Protein AF-A0A4R0J6I8-F1 (afdb_monomer_lite)

Radius of gyration: 12.88 Å; chains: 1; bounding box: 39×32×27 Å

Sequence (61 aa):
MAGIRLCSPAINCPNALELAAFYAEITDGRIACSDDVWATVDGPGGRVDFQNDPAYVPPTQ

Organism: NCBI:txid1572659

Foldseek 3Di:
DDDDDDDAEEAEDQAFVVVLVVCCVVQVWDFPDDDPFKTWTQHPVGIYIYGNDPPDDDDDD

Secondary structure (DSSP, 8-state):
---------EEEES-HHHHHHHHHHHHT-EEEEE-SSEEEEEETTEEEEEEE-TT--PPP-

Structure (mmCIF, N/CA/C/O backbone):
data_AF-A0A4R0J6I8-F1
#
_entry.id   AF-A0A4R0J6I8-F1
#
loop_
_atom_site.group_PDB
_atom_site.id
_atom_site.type_symbol
_atom_site.label_atom_id
_atom_site.label_alt_id
_atom_site.label_comp_id
_atom_site.label_asym_id
_atom_site.label_entity_id
_atom_site.label_seq_id
_atom_site.pdbx_PDB_ins_code
_atom_site.Cartn_x
_atom_site.Cartn_y
_atom_site.Cartn_z
_atom_site.occupancy
_atom_site.B_iso_or_equiv
_atom_site.auth_seq_id
_atom_site.auth_comp_id
_atom_site.auth_asym_id
_atom_site.auth_atom_id
_atom_site.pdbx_PDB_model_num
ATOM 1 N N . MET A 1 1 ? -31.016 -7.750 -4.105 1.00 47.38 1 MET A N 1
ATOM 2 C CA . MET A 1 1 ? -29.785 -8.525 -4.374 1.00 47.38 1 MET A CA 1
ATOM 3 C C . MET A 1 1 ? -28.609 -7.574 -4.265 1.00 47.38 1 MET A C 1
ATOM 5 O O . MET A 1 1 ? -28.609 -6.586 -4.987 1.00 47.38 1 MET A O 1
ATOM 9 N N . ALA A 1 2 ? -27.667 -7.801 -3.349 1.00 67.56 2 ALA A N 1
ATOM 10 C CA . ALA A 1 2 ? -26.448 -6.993 -3.295 1.00 67.56 2 ALA A CA 1
ATOM 11 C C . ALA A 1 2 ? -25.465 -7.510 -4.360 1.00 67.56 2 ALA A C 1
ATOM 13 O O . ALA A 1 2 ? -25.108 -8.685 -4.339 1.00 67.56 2 ALA A O 1
ATOM 14 N N . GLY A 1 3 ? -25.122 -6.652 -5.327 1.00 76.88 3 GLY A N 1
ATOM 15 C CA . GLY A 1 3 ? -24.136 -6.915 -6.381 1.00 76.88 3 GLY A CA 1
ATOM 16 C C . GLY A 1 3 ? -22.688 -6.723 -5.909 1.00 76.88 3 GLY A C 1
ATOM 17 O O . GLY A 1 3 ? -22.435 -6.585 -4.714 1.00 76.88 3 GLY A O 1
ATOM 18 N N . ILE A 1 4 ? -21.743 -6.711 -6.858 1.00 70.75 4 ILE A N 1
ATOM 19 C CA . ILE A 1 4 ? -20.294 -6.595 -6.603 1.00 70.75 4 ILE A CA 1
ATOM 20 C C 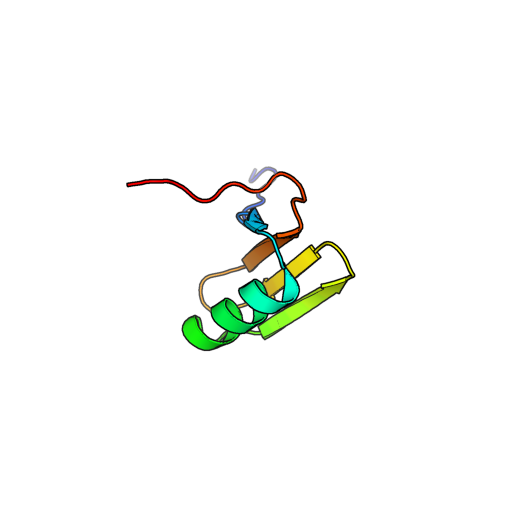. ILE A 1 4 ? -19.986 -5.380 -5.721 1.00 70.75 4 ILE A C 1
ATOM 22 O O . ILE A 1 4 ? -20.448 -4.272 -6.000 1.00 70.75 4 ILE A O 1
ATOM 26 N N . ARG A 1 5 ? -19.148 -5.575 -4.696 1.00 75.75 5 ARG A N 1
ATOM 27 C CA . ARG A 1 5 ? -18.613 -4.477 -3.887 1.00 75.75 5 ARG A CA 1
ATOM 28 C C . ARG A 1 5 ? -17.127 -4.686 -3.621 1.00 75.75 5 ARG A C 1
ATOM 30 O O . ARG A 1 5 ? -16.746 -5.639 -2.952 1.00 75.75 5 ARG A O 1
ATOM 37 N N . LEU A 1 6 ? -16.314 -3.778 -4.149 1.00 75.56 6 LEU A N 1
ATOM 38 C CA . LEU A 1 6 ? -14.873 -3.689 -3.928 1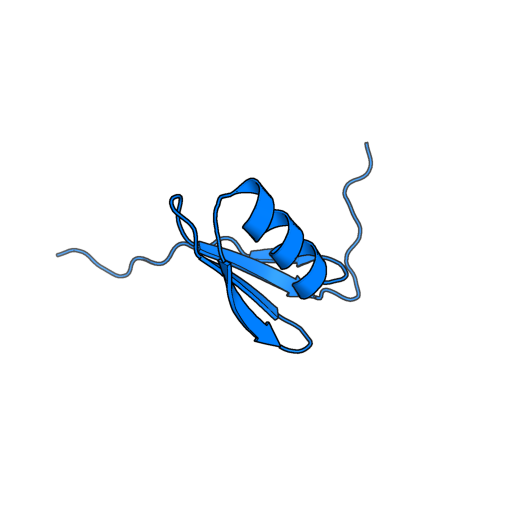.00 75.56 6 LEU A CA 1
ATOM 39 C C . LEU A 1 6 ? -14.563 -2.264 -3.480 1.00 75.56 6 LEU A C 1
ATOM 41 O O . LEU A 1 6 ? -15.153 -1.321 -4.004 1.00 75.56 6 LEU A O 1
ATOM 45 N N . CYS A 1 7 ? -13.662 -2.104 -2.518 1.00 72.31 7 CYS A N 1
ATOM 46 C CA . CYS A 1 7 ? -13.165 -0.792 -2.121 1.00 72.31 7 CYS A CA 1
ATOM 47 C C . CYS A 1 7 ? -11.869 -0.953 -1.320 1.00 72.31 7 CYS A C 1
ATOM 49 O O . CYS A 1 7 ? -11.911 -1.313 -0.147 1.00 72.31 7 CYS A O 1
ATOM 51 N N . SER A 1 8 ? -10.747 -0.668 -1.976 1.00 87.69 8 SER A N 1
ATOM 52 C CA . SER A 1 8 ? -9.445 -0.373 -1.376 1.00 87.69 8 SER A CA 1
ATOM 53 C C . SER A 1 8 ? -8.781 0.655 -2.297 1.00 87.69 8 SER A C 1
ATOM 55 O O . SER A 1 8 ? -8.643 0.366 -3.490 1.00 87.69 8 SER A O 1
ATOM 57 N N . PRO A 1 9 ? -8.482 1.881 -1.837 1.00 94.44 9 PRO A N 1
ATOM 58 C CA . PRO A 1 9 ? -7.742 2.834 -2.650 1.00 94.44 9 PRO A CA 1
ATOM 59 C C . PRO A 1 9 ? -6.311 2.331 -2.867 1.00 94.44 9 PRO A C 1
ATOM 61 O O . PRO A 1 9 ? -5.687 1.831 -1.934 1.00 94.44 9 PRO A O 1
ATOM 64 N N . ALA A 1 10 ? -5.799 2.503 -4.085 1.00 96.06 10 ALA A N 1
ATOM 65 C CA . ALA A 1 10 ? -4.392 2.295 -4.405 1.00 96.06 10 ALA A CA 1
ATOM 66 C C . ALA A 1 10 ? -3.698 3.654 -4.553 1.00 96.06 10 ALA A C 1
ATOM 68 O O . ALA A 1 10 ? -4.180 4.519 -5.288 1.00 96.06 10 ALA A O 1
ATOM 69 N N . ILE A 1 11 ? -2.596 3.847 -3.831 1.00 95.75 11 ILE A N 1
ATOM 70 C CA . ILE A 1 11 ? -1.804 5.077 -3.827 1.00 95.75 11 ILE A CA 1
ATOM 71 C C . ILE A 1 11 ? -0.500 4.818 -4.585 1.00 95.75 11 ILE A C 1
ATOM 73 O O . ILE A 1 11 ? 0.298 3.972 -4.180 1.00 95.75 11 ILE A O 1
ATOM 77 N N . ASN A 1 12 ? -0.271 5.568 -5.663 1.00 96.88 12 ASN A N 1
ATOM 78 C CA . ASN A 1 12 ? 1.005 5.540 -6.377 1.00 96.88 12 ASN A CA 1
ATOM 79 C C . ASN A 1 12 ? 2.077 6.248 -5.547 1.00 96.88 12 ASN A C 1
ATOM 81 O O . ASN A 1 12 ? 1.826 7.305 -4.964 1.00 96.88 12 ASN A O 1
ATOM 85 N N . CYS A 1 13 ? 3.272 5.675 -5.502 1.00 96.81 13 CYS A N 1
ATOM 86 C CA . CYS A 1 13 ? 4.402 6.207 -4.755 1.00 96.81 13 CYS A CA 1
ATOM 87 C C . CYS A 1 13 ? 5.731 5.708 -5.353 1.00 96.81 13 CYS A C 1
ATOM 89 O O . CYS A 1 13 ? 5.733 4.792 -6.176 1.00 96.81 13 CYS A O 1
ATOM 91 N N . PRO A 1 14 ? 6.883 6.288 -4.964 1.00 96.50 14 PRO A N 1
ATOM 92 C CA . PRO A 1 14 ? 8.180 5.806 -5.440 1.00 96.50 14 PRO A CA 1
ATOM 93 C C . PRO A 1 14 ? 8.621 4.501 -4.752 1.00 96.50 14 PRO A C 1
ATOM 95 O O . PRO A 1 14 ? 9.455 3.785 -5.298 1.00 96.50 14 PRO A O 1
ATOM 98 N N . ASN A 1 15 ? 8.092 4.211 -3.555 1.00 97.12 15 ASN A N 1
ATOM 99 C CA . ASN A 1 15 ? 8.385 3.006 -2.779 1.00 97.12 15 ASN A CA 1
ATOM 100 C C . ASN A 1 15 ? 7.145 2.544 -1.987 1.00 97.12 15 ASN A C 1
ATOM 102 O O . ASN A 1 15 ? 6.757 3.151 -0.984 1.00 97.12 15 ASN A O 1
ATOM 106 N N . ALA A 1 16 ? 6.527 1.459 -2.444 1.00 98.31 16 ALA A N 1
ATOM 107 C CA . ALA A 1 16 ? 5.295 0.888 -1.927 1.00 98.31 16 ALA A CA 1
ATOM 108 C C . ALA A 1 16 ? 5.491 0.294 -0.539 1.00 98.31 16 ALA A C 1
ATOM 110 O O . ALA A 1 16 ? 4.664 0.525 0.338 1.00 98.31 16 ALA A O 1
ATOM 111 N N . LEU A 1 17 ? 6.595 -0.424 -0.313 1.00 98.44 17 LEU A N 1
ATOM 112 C CA . LEU A 1 17 ? 6.871 -1.050 0.977 1.00 98.44 17 LEU A CA 1
ATOM 113 C C . LEU A 1 17 ? 7.143 -0.004 2.062 1.00 98.44 17 LEU A C 1
ATOM 115 O O . LEU A 1 17 ? 6.630 -0.126 3.172 1.00 98.44 17 LEU A O 1
ATOM 119 N N . GLU A 1 18 ? 7.915 1.034 1.740 1.00 98.06 18 GLU A N 1
ATOM 120 C CA . GLU A 1 18 ? 8.214 2.122 2.675 1.00 98.06 18 GLU A CA 1
ATOM 121 C C . GLU A 1 18 ? 6.948 2.897 3.055 1.00 98.06 18 GLU A C 1
ATOM 123 O O . GLU A 1 18 ? 6.682 3.116 4.239 1.00 98.06 18 GLU A O 1
ATOM 128 N N . LEU A 1 19 ? 6.110 3.240 2.069 1.00 97.81 19 LEU A N 1
ATOM 129 C CA . LEU A 1 19 ? 4.853 3.932 2.340 1.00 97.81 19 LEU A CA 1
ATOM 130 C C . LEU A 1 19 ? 3.857 3.036 3.094 1.00 97.81 19 LEU A C 1
ATOM 132 O O . LEU A 1 19 ? 3.187 3.504 4.013 1.00 97.81 19 LEU A O 1
ATOM 136 N N . ALA A 1 20 ? 3.796 1.743 2.772 1.00 98.38 20 ALA A N 1
ATOM 137 C CA . ALA A 1 20 ? 2.976 0.781 3.499 1.00 98.38 20 ALA A CA 1
ATOM 138 C C . ALA A 1 20 ? 3.414 0.625 4.960 1.00 98.38 20 ALA A C 1
ATOM 140 O O . ALA A 1 20 ? 2.559 0.558 5.839 1.00 98.38 20 ALA A O 1
ATOM 141 N N . ALA A 1 21 ? 4.720 0.604 5.242 1.00 98.50 21 ALA A N 1
ATOM 142 C CA . ALA A 1 21 ? 5.231 0.545 6.610 1.00 98.50 21 ALA A CA 1
ATOM 143 C C . ALA A 1 21 ? 4.802 1.777 7.422 1.00 98.50 21 ALA A C 1
ATOM 145 O O . ALA A 1 21 ? 4.300 1.626 8.535 1.00 98.50 21 ALA A O 1
ATOM 146 N N . PHE A 1 22 ? 4.904 2.973 6.831 1.00 98.38 22 PHE A N 1
ATOM 147 C CA . PHE A 1 22 ? 4.398 4.203 7.442 1.00 98.38 22 PHE A CA 1
ATOM 148 C C . PHE A 1 22 ? 2.891 4.119 7.732 1.00 98.38 22 PHE A C 1
ATOM 150 O O . PHE A 1 22 ? 2.460 4.383 8.853 1.00 98.38 22 PHE A O 1
ATOM 157 N N . TYR A 1 23 ? 2.080 3.712 6.749 1.00 97.94 23 TYR A N 1
ATOM 158 C CA . TYR A 1 23 ? 0.629 3.613 6.932 1.00 97.94 23 TYR A CA 1
ATOM 159 C C . TYR A 1 23 ? 0.228 2.535 7.937 1.00 97.94 23 TYR A C 1
ATOM 161 O O . TYR A 1 23 ? -0.719 2.752 8.689 1.00 97.94 23 TYR A O 1
ATOM 169 N N . ALA A 1 24 ? 0.931 1.403 7.997 1.00 98.31 24 ALA A N 1
ATOM 170 C CA . ALA A 1 24 ? 0.692 0.385 9.014 1.00 98.31 24 ALA A CA 1
ATOM 171 C C . ALA A 1 24 ? 0.870 0.964 10.427 1.00 98.31 24 ALA A C 1
ATOM 173 O O . ALA A 1 24 ? -0.006 0.781 11.267 1.00 98.31 24 ALA A O 1
ATOM 174 N N . GLU A 1 25 ? 1.934 1.738 10.662 1.00 98.44 25 GLU A N 1
ATOM 175 C CA . GLU A 1 25 ? 2.185 2.384 11.955 1.00 98.44 25 GLU A CA 1
ATOM 176 C C . GLU A 1 25 ? 1.080 3.384 12.329 1.00 98.44 25 GLU A C 1
ATOM 178 O O . GLU A 1 25 ? 0.498 3.291 13.409 1.00 98.44 25 GLU A O 1
ATOM 183 N N . ILE A 1 26 ? 0.742 4.321 11.436 1.00 97.81 26 ILE A N 1
ATOM 184 C CA . ILE A 1 26 ? -0.191 5.410 11.779 1.00 97.81 26 ILE A CA 1
ATOM 185 C C . ILE A 1 26 ? -1.667 4.989 11.799 1.00 97.81 26 ILE A C 1
ATOM 187 O O . ILE A 1 26 ? -2.509 5.748 12.280 1.00 97.81 26 ILE A O 1
ATOM 191 N N . THR A 1 27 ? -1.999 3.813 11.259 1.00 96.88 27 THR A N 1
ATOM 192 C CA . THR A 1 27 ? -3.380 3.303 11.211 1.00 96.88 27 THR A CA 1
ATOM 193 C C . THR A 1 27 ? -3.649 2.151 12.175 1.00 96.88 27 THR A C 1
ATOM 195 O O . THR A 1 27 ? -4.767 1.641 12.171 1.00 96.88 27 THR A O 1
ATOM 198 N N . ASP A 1 28 ? -2.669 1.746 12.995 1.00 97.75 28 ASP A N 1
ATOM 199 C C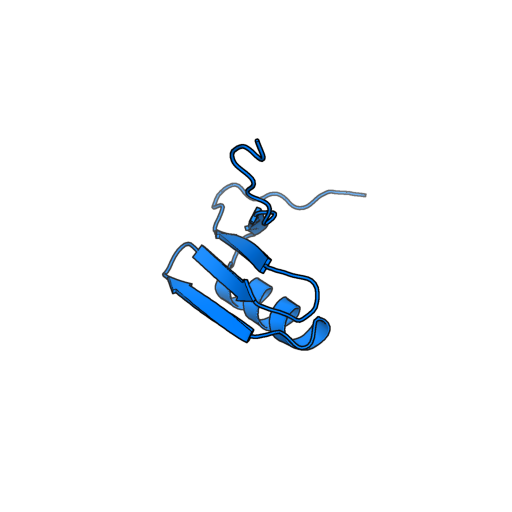A . ASP A 1 28 ? -2.723 0.495 13.775 1.00 97.75 28 ASP A CA 1
ATOM 200 C C . ASP A 1 28 ? -3.015 -0.722 12.870 1.00 97.75 28 ASP A C 1
ATOM 202 O O . ASP A 1 28 ? -3.789 -1.630 13.184 1.00 97.75 28 ASP A O 1
ATOM 206 N N . GLY A 1 29 ? -2.444 -0.677 11.665 1.00 97.19 29 GLY A N 1
ATOM 207 C CA . GLY A 1 29 ? -2.579 -1.686 10.629 1.00 97.19 29 GLY A CA 1
ATOM 208 C C . GLY A 1 29 ? -1.361 -2.598 10.548 1.00 97.19 29 GLY A C 1
ATOM 209 O O . GLY A 1 29 ? -0.397 -2.502 11.306 1.00 97.19 29 GLY A O 1
ATOM 210 N N . ARG A 1 30 ? -1.385 -3.501 9.572 1.00 98.38 30 ARG A N 1
ATOM 211 C CA . ARG A 1 30 ? -0.252 -4.375 9.250 1.00 98.38 30 ARG A CA 1
ATOM 212 C C . ARG A 1 30 ? -0.109 -4.553 7.748 1.00 98.38 30 ARG A C 1
ATOM 214 O O . ARG A 1 30 ? -1.103 -4.559 7.025 1.00 98.38 30 ARG A O 1
ATOM 221 N N . ILE A 1 31 ? 1.115 -4.794 7.288 1.00 98.50 31 ILE A N 1
ATOM 222 C CA . ILE A 1 31 ? 1.360 -5.183 5.898 1.00 98.50 31 ILE A CA 1
ATOM 223 C C . ILE A 1 31 ? 0.818 -6.605 5.693 1.00 98.50 31 ILE A C 1
ATOM 225 O O . ILE A 1 31 ? 1.301 -7.558 6.304 1.00 98.50 31 ILE A O 1
ATOM 229 N N . ALA A 1 32 ? -0.216 -6.743 4.866 1.00 97.75 32 ALA A N 1
ATOM 230 C CA . ALA A 1 32 ? -0.874 -8.016 4.574 1.00 97.75 32 ALA A CA 1
ATOM 231 C C . ALA A 1 32 ? -0.199 -8.771 3.418 1.00 97.75 32 ALA A C 1
ATOM 233 O O . ALA A 1 32 ? -0.175 -10.001 3.410 1.00 97.75 32 ALA A O 1
ATOM 234 N N . CYS A 1 33 ? 0.356 -8.037 2.454 1.00 96.06 33 CYS A N 1
ATOM 235 C CA . CYS A 1 33 ? 1.184 -8.567 1.377 1.00 96.06 33 CYS A CA 1
ATOM 236 C C . CYS A 1 33 ? 2.112 -7.481 0.833 1.00 96.06 33 CYS A C 1
ATOM 238 O O . CYS A 1 33 ? 1.774 -6.297 0.877 1.00 96.06 33 CYS A O 1
ATOM 240 N N . SER A 1 34 ? 3.255 -7.901 0.299 1.00 97.56 34 SER A N 1
ATOM 241 C CA . SER A 1 34 ? 4.204 -7.034 -0.394 1.00 97.56 34 SER A CA 1
ATOM 242 C C . SER A 1 34 ? 4.999 -7.818 -1.433 1.00 97.56 34 SER A C 1
ATOM 244 O O . SER A 1 34 ? 5.348 -8.976 -1.194 1.00 97.56 34 SER A O 1
ATOM 246 N N . ASP A 1 35 ? 5.334 -7.156 -2.530 1.00 97.19 35 ASP A N 1
ATOM 247 C CA . ASP A 1 35 ? 6.313 -7.578 -3.527 1.00 97.19 35 ASP A CA 1
ATOM 248 C C . ASP A 1 35 ? 7.128 -6.359 -4.007 1.00 97.19 35 ASP A C 1
ATOM 250 O O . ASP A 1 35 ? 7.058 -5.280 -3.414 1.00 97.19 35 ASP A O 1
ATOM 254 N N . ASP A 1 36 ? 7.929 -6.532 -5.060 1.00 94.94 36 ASP A N 1
ATOM 255 C CA . ASP A 1 36 ? 8.823 -5.490 -5.579 1.00 94.94 36 ASP A CA 1
ATOM 256 C C . ASP A 1 36 ? 8.089 -4.254 -6.133 1.00 94.94 36 ASP A C 1
ATOM 258 O O . ASP A 1 36 ? 8.719 -3.218 -6.353 1.00 94.94 36 ASP A O 1
ATOM 262 N N . VAL A 1 37 ? 6.781 -4.336 -6.399 1.00 96.75 37 VAL A N 1
ATOM 263 C CA . VAL A 1 37 ? 6.000 -3.251 -7.016 1.00 96.75 37 VAL A CA 1
ATOM 264 C C . VAL A 1 37 ? 4.722 -2.892 -6.264 1.00 96.75 37 VAL A C 1
ATOM 266 O O . VAL A 1 37 ? 4.084 -1.894 -6.604 1.00 96.75 37 VAL A O 1
ATOM 269 N N . TRP A 1 38 ? 4.343 -3.668 -5.254 1.00 98.19 38 TRP A N 1
ATOM 270 C CA . TRP A 1 38 ? 3.076 -3.532 -4.555 1.00 98.19 38 TRP A CA 1
ATOM 271 C C . TRP A 1 38 ? 3.214 -3.782 -3.057 1.00 98.19 38 TRP A C 1
ATOM 273 O O . TRP A 1 38 ? 3.976 -4.638 -2.612 1.00 98.19 38 TRP A O 1
ATOM 283 N N . ALA A 1 39 ? 2.405 -3.088 -2.265 1.00 98.56 39 ALA A N 1
ATOM 284 C CA . ALA A 1 39 ? 2.191 -3.419 -0.865 1.00 98.56 39 ALA A CA 1
ATOM 285 C C . ALA A 1 39 ? 0.746 -3.132 -0.450 1.00 98.56 39 ALA A C 1
ATOM 287 O O . ALA A 1 39 ? 0.094 -2.237 -0.97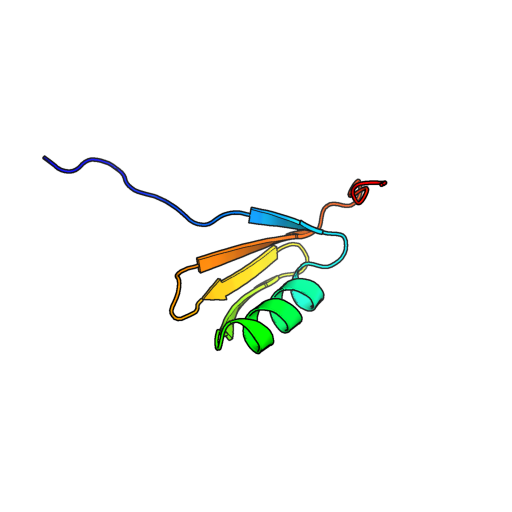7 1.00 98.56 39 ALA A O 1
ATOM 288 N N . THR A 1 40 ? 0.243 -3.881 0.525 1.00 98.38 40 THR A N 1
ATOM 289 C CA . THR A 1 40 ? -1.112 -3.719 1.063 1.00 98.38 40 THR A CA 1
ATOM 290 C C . THR A 1 40 ? -1.056 -3.608 2.572 1.00 98.38 40 THR A C 1
ATOM 292 O O . THR A 1 40 ? -0.456 -4.464 3.223 1.00 98.38 40 THR A O 1
ATOM 295 N N . VAL A 1 41 ? -1.757 -2.622 3.126 1.00 98.50 41 VAL A N 1
ATOM 296 C CA . VAL A 1 41 ? -2.027 -2.517 4.561 1.00 98.50 41 VAL A CA 1
ATOM 297 C C . VAL A 1 41 ? -3.473 -2.908 4.837 1.00 98.50 41 VAL A C 1
ATOM 299 O O . VAL A 1 41 ? -4.398 -2.431 4.179 1.00 98.50 41 VAL A O 1
ATOM 302 N N . ASP A 1 42 ? -3.651 -3.785 5.820 1.00 97.75 42 ASP A N 1
ATOM 303 C CA . ASP A 1 42 ? -4.941 -4.128 6.413 1.00 97.75 42 ASP A CA 1
ATOM 304 C C . ASP A 1 42 ? -4.986 -3.555 7.832 1.00 97.75 42 ASP A C 1
ATOM 306 O O . ASP A 1 42 ? -4.089 -3.825 8.637 1.00 97.75 42 ASP A O 1
ATOM 310 N N . GLY A 1 43 ? -5.990 -2.730 8.122 1.00 95.81 43 GLY A N 1
ATOM 311 C CA . GLY A 1 43 ? -6.139 -2.054 9.407 1.00 95.81 43 GLY A CA 1
ATOM 312 C C . GLY A 1 43 ? -7.604 -1.883 9.820 1.00 95.81 43 GLY A C 1
ATOM 313 O O . GLY A 1 43 ? -8.516 -2.183 9.044 1.00 95.81 43 GLY A O 1
ATOM 314 N N . PRO A 1 44 ? -7.868 -1.363 11.033 1.00 94.88 44 PRO A N 1
ATOM 315 C CA . PRO A 1 44 ? -9.219 -1.251 11.594 1.00 94.88 44 PRO A CA 1
ATOM 316 C C . PRO A 1 44 ? -10.209 -0.451 10.729 1.00 94.88 44 PRO A C 1
ATOM 318 O O . PRO A 1 44 ? -11.417 -0.674 10.805 1.00 94.88 44 PRO A O 1
ATOM 321 N N . GLY A 1 45 ? -9.709 0.479 9.906 1.00 90.31 45 GLY A N 1
ATOM 322 C CA . GLY A 1 45 ? -10.502 1.307 8.988 1.00 90.31 45 GLY A CA 1
ATOM 323 C C . GLY A 1 45 ? -10.728 0.705 7.595 1.00 90.31 45 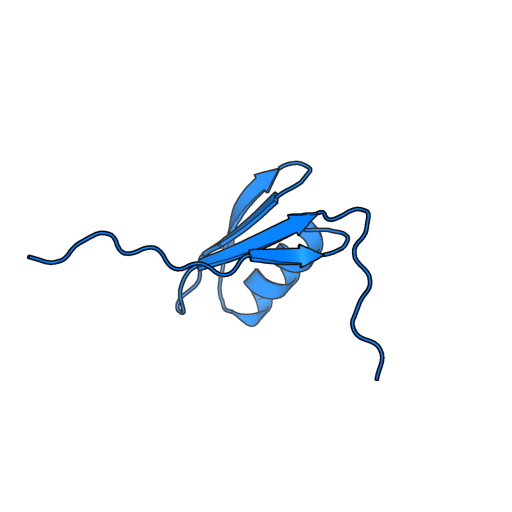GLY A C 1
ATOM 324 O O . GLY A 1 45 ? -11.441 1.301 6.788 1.00 90.31 45 GLY A O 1
ATOM 325 N N . GLY A 1 46 ? -10.141 -0.457 7.307 1.00 93.56 46 GLY A N 1
ATOM 326 C CA . GLY A 1 46 ? -10.181 -1.114 6.006 1.00 93.56 46 GLY A CA 1
ATOM 327 C C . GLY A 1 46 ? -8.798 -1.277 5.380 1.00 93.56 46 GLY A C 1
ATOM 328 O O . GLY A 1 46 ? -7.765 -1.101 6.025 1.00 93.56 46 GLY A O 1
ATOM 329 N N . ARG A 1 47 ? -8.805 -1.633 4.095 1.00 95.94 47 ARG A N 1
ATOM 330 C CA . ARG A 1 47 ? -7.603 -1.901 3.309 1.00 95.94 47 ARG A CA 1
ATOM 331 C C . ARG A 1 47 ? -7.173 -0.659 2.528 1.00 95.94 47 ARG A C 1
ATOM 333 O O . ARG A 1 47 ? -8.026 0.059 2.005 1.00 95.94 47 ARG A O 1
ATOM 340 N N . VAL A 1 48 ? -5.864 -0.455 2.426 1.00 97.31 48 VAL A N 1
ATOM 341 C CA . VAL A 1 48 ? -5.227 0.482 1.493 1.00 97.31 48 VAL A CA 1
ATOM 342 C C . VAL A 1 48 ? -4.077 -0.220 0.785 1.00 97.31 48 VAL A C 1
ATOM 344 O O . VAL A 1 48 ? -3.365 -1.037 1.372 1.00 97.31 48 VAL A O 1
ATOM 347 N N . ASP A 1 49 ? -3.918 0.084 -0.492 1.00 98.19 49 ASP A N 1
ATOM 348 C CA . ASP A 1 49 ? -2.886 -0.475 -1.344 1.00 98.19 49 ASP A CA 1
ATOM 349 C C . ASP A 1 49 ? -1.898 0.603 -1.798 1.00 98.19 49 ASP A C 1
ATOM 351 O O . ASP A 1 49 ? -2.239 1.782 -1.915 1.00 98.19 49 ASP A O 1
ATOM 355 N N . PHE A 1 50 ? -0.673 0.184 -2.086 1.00 98.25 50 PHE A N 1
ATOM 356 C CA . PHE A 1 50 ? 0.426 1.036 -2.519 1.00 98.25 50 PHE A CA 1
ATOM 357 C C . PHE A 1 50 ? 1.087 0.416 -3.741 1.00 98.25 50 PHE A C 1
ATOM 359 O O . PHE A 1 50 ? 1.373 -0.782 -3.747 1.00 98.25 50 PHE A O 1
ATOM 366 N N . GLN A 1 51 ? 1.340 1.234 -4.759 1.00 98.06 51 GLN A N 1
ATOM 367 C CA . GLN A 1 51 ? 1.948 0.806 -6.013 1.00 98.06 51 GLN A CA 1
ATOM 368 C C . GLN A 1 51 ? 3.200 1.630 -6.307 1.00 98.06 51 GLN A C 1
ATOM 370 O O . GLN A 1 51 ? 3.143 2.860 -6.333 1.00 98.06 51 GLN A O 1
ATOM 375 N N . ASN A 1 52 ? 4.305 0.944 -6.603 1.00 97.94 52 ASN A N 1
ATOM 376 C CA . ASN A 1 52 ? 5.484 1.573 -7.184 1.00 97.94 52 ASN A CA 1
ATOM 377 C C . ASN A 1 52 ? 5.139 2.116 -8.566 1.00 97.94 52 ASN A C 1
ATOM 379 O O . ASN A 1 52 ? 4.816 1.356 -9.481 1.00 97.94 52 ASN A O 1
ATOM 383 N N . ASP A 1 53 ? 5.259 3.427 -8.720 1.00 96.38 53 ASP A N 1
ATOM 384 C CA . ASP A 1 53 ? 5.104 4.108 -9.994 1.00 96.38 53 ASP A CA 1
ATOM 385 C C . ASP A 1 53 ? 6.421 4.824 -10.345 1.00 96.38 53 ASP A C 1
ATOM 387 O O . ASP A 1 53 ? 6.779 5.814 -9.701 1.00 96.38 53 ASP A O 1
ATOM 391 N N . PRO A 1 54 ? 7.171 4.346 -11.359 1.00 93.50 54 PRO A N 1
ATOM 392 C CA . PRO A 1 54 ? 8.446 4.947 -11.746 1.00 93.50 54 PRO A CA 1
ATOM 393 C C . PRO A 1 54 ? 8.292 6.362 -12.321 1.00 93.50 54 PRO A C 1
ATOM 395 O O . PRO A 1 54 ? 9.282 7.083 -12.427 1.00 93.50 54 PRO A O 1
ATOM 398 N N . ALA A 1 55 ? 7.076 6.761 -12.702 1.00 95.06 55 ALA A N 1
ATOM 399 C CA . ALA A 1 55 ? 6.752 8.100 -13.173 1.00 95.06 55 ALA A CA 1
ATOM 400 C C . ALA A 1 55 ? 6.062 8.950 -12.092 1.00 95.06 55 ALA A C 1
ATOM 402 O O . ALA A 1 55 ? 5.536 10.019 -12.409 1.00 95.06 55 ALA A O 1
ATOM 403 N N . TYR A 1 56 ? 6.056 8.505 -10.828 1.00 94.25 56 TYR A N 1
ATOM 404 C CA . TYR A 1 56 ? 5.429 9.247 -9.741 1.00 94.25 56 TYR A CA 1
ATOM 405 C C . TYR A 1 56 ? 6.035 10.648 -9.595 1.00 94.25 56 TYR A C 1
ATOM 407 O O . TYR A 1 56 ? 7.229 10.813 -9.339 1.00 94.25 56 TYR A O 1
ATOM 415 N N . VAL A 1 57 ? 5.175 11.663 -9.694 1.00 93.44 57 VAL A N 1
ATOM 416 C CA . VAL A 1 57 ? 5.501 13.059 -9.398 1.00 93.44 57 VAL A CA 1
ATOM 417 C C . VAL A 1 57 ? 4.575 13.520 -8.272 1.00 93.44 57 VAL A C 1
ATOM 419 O O . VAL A 1 57 ? 3.357 13.528 -8.467 1.00 93.44 57 VAL A O 1
ATOM 422 N N . PRO A 1 58 ? 5.104 13.888 -7.090 1.00 87.81 58 PRO A N 1
ATOM 423 C CA . PRO A 1 58 ? 4.269 14.354 -5.992 1.00 87.81 58 PRO A CA 1
ATOM 424 C C . PRO A 1 58 ? 3.577 15.682 -6.348 1.00 87.81 58 PRO A C 1
ATOM 426 O O . PRO A 1 58 ? 4.131 16.473 -7.117 1.00 87.81 58 PRO A O 1
ATOM 429 N N . PRO A 1 59 ? 2.395 15.972 -5.771 1.00 86.38 59 PRO A N 1
ATOM 430 C CA . PRO A 1 59 ? 1.735 17.259 -5.956 1.00 86.38 59 PRO A CA 1
ATOM 431 C C . PRO A 1 59 ? 2.640 18.415 -5.516 1.00 86.38 59 PRO A C 1
ATOM 433 O O . PRO A 1 59 ? 3.209 18.387 -4.425 1.00 86.38 59 PRO A O 1
ATOM 436 N N . THR A 1 60 ? 2.744 19.447 -6.349 1.00 90.38 60 THR A N 1
ATOM 437 C CA . THR A 1 60 ? 3.405 20.709 -5.998 1.00 90.38 60 THR A CA 1
ATOM 438 C C . THR A 1 60 ? 2.378 21.682 -5.423 1.00 90.38 60 THR A C 1
ATOM 440 O O . THR A 1 60 ? 1.259 21.751 -5.936 1.00 90.38 60 THR A O 1
ATOM 443 N N . GLN A 1 61 ? 2.749 22.410 -4.367 1.00 66.25 61 GLN A N 1
ATOM 444 C CA . GLN A 1 61 ? 1.926 23.486 -3.801 1.00 66.25 61 GLN A CA 1
ATOM 445 C C . GLN A 1 61 ? 2.044 24.786 -4.595 1.00 66.25 61 GLN A C 1
ATOM 447 O O . GLN A 1 61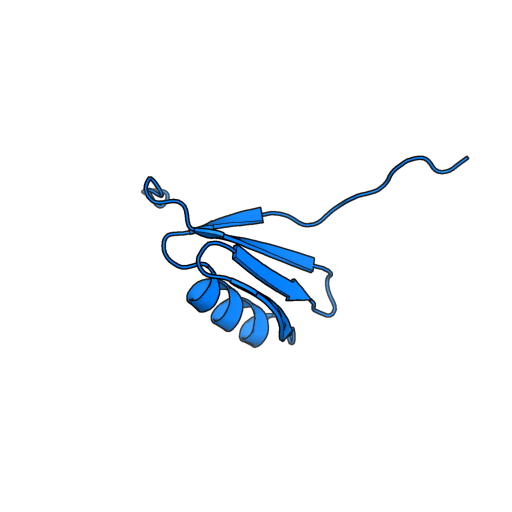 ? 3.119 25.008 -5.197 1.00 66.25 61 GLN A O 1
#

pLDDT: mean 92.65, std 10.09, range [47.38, 98.56]